Protein AF-A0ABD7IVU8-F1 (afdb_monomer)

Radius of gyration: 14.85 Å; Cα contacts (8 Å, |Δi|>4): 123; chains: 1; bounding box: 39×31×32 Å

Sequence (90 aa):
MECKDYIVPLNPDVIVKKTIYRSSARITERQRNQVKRVLRSQGYQGRISSIRYTRVNYKYSFKVSVKYRGSVGKFLVNTKNETVEFKGMA

Organism: Lactiplantibacillus pentosus (NCBI:txid1589)

Mean predicted aligned error: 10.85 Å

Solvent-accessible surface area (backbone atoms only — not comparable to full-atom values): 5622 Å² total; per-residue (Å²): 139,81,85,81,87,67,86,76,82,76,57,78,85,72,58,67,73,75,68,71,65,68,90,77,68,77,82,48,70,69,57,52,52,44,50,52,49,40,41,47,76,73,70,55,76,61,48,77,76,45,78,40,68,36,80,88,41,64,90,42,29,30,39,33,34,32,39,43,96,90,41,33,39,33,33,42,37,29,61,80,79,59,43,77,43,82,73,49,76,100

pLDDT: mean 73.85, std 20.89, range [31.62, 93.31]

Nearest PDB structures (foldseek):
  7qqj-assembly1_A  TM=5.504E-01  e=4.096E-01  Jeotgalibaca ciconiae
  4exr-assembly1_A-2  TM=6.931E-01  e=1.091E+00  Clostridioides difficile 630
  4nlm-assembly1_A  TM=8.322E-01  e=2.138E+00  Listeria monocytogenes EGD-e
  7mx5-assembly2_B  TM=7.185E-01  e=1.892E+00  Acinetobacter baumannii
  6pnv-assembly1_A  TM=6.997E-01  e=2.569E+00  Salmonella enterica subsp. enterica serovar Typhimurium str. LT2-4

Structure (mmCIF, N/CA/C/O backbone):
data_AF-A0ABD7IVU8-F1
#
_entry.id   AF-A0ABD7IVU8-F1
#
loop_
_atom_site.group_PDB
_atom_site.id
_atom_site.type_symbol
_atom_site.label_atom_id
_atom_site.label_alt_id
_atom_site.label_comp_id
_atom_site.label_asym_id
_atom_site.label_entity_id
_atom_site.label_seq_id
_atom_site.pdbx_PDB_ins_code
_atom_site.Cartn_x
_atom_site.Cartn_y
_atom_site.Cartn_z
_atom_site.occupancy
_atom_site.B_iso_or_equiv
_atom_site.auth_seq_id
_atom_site.auth_comp_id
_atom_site.auth_asym_id
_atom_site.auth_atom_id
_atom_site.pdbx_PDB_model_num
ATOM 1 N N . MET A 1 1 ? -25.207 -18.411 -15.076 1.00 41.66 1 MET A N 1
ATOM 2 C CA . MET A 1 1 ? -24.195 -17.418 -15.493 1.00 41.66 1 MET A CA 1
ATOM 3 C C . MET A 1 1 ? -22.985 -17.654 -14.604 1.00 41.66 1 MET A C 1
ATOM 5 O O . MET A 1 1 ? -23.038 -17.327 -13.429 1.00 41.66 1 MET A O 1
ATOM 9 N N . GLU A 1 2 ? -21.994 -18.396 -15.095 1.00 31.91 2 GLU A N 1
ATOM 10 C CA . GLU A 1 2 ? -20.869 -18.873 -14.279 1.00 31.91 2 GLU A CA 1
ATOM 11 C C . GLU A 1 2 ? -19.762 -17.813 -14.217 1.00 31.91 2 GLU A C 1
ATOM 13 O O . GLU A 1 2 ? -19.228 -17.412 -15.253 1.00 31.91 2 GLU A O 1
ATOM 18 N N . CYS A 1 3 ? -19.402 -17.371 -13.007 1.00 34.22 3 CYS A N 1
ATOM 19 C CA . CYS A 1 3 ? -18.154 -16.648 -12.767 1.00 34.22 3 CYS A CA 1
ATOM 20 C C . CYS A 1 3 ? -16.981 -17.588 -13.060 1.00 34.22 3 CYS A C 1
ATOM 22 O O . CYS A 1 3 ? -16.645 -18.451 -12.251 1.00 34.22 3 CYS A O 1
ATOM 24 N N . LYS A 1 4 ? -16.346 -17.420 -14.220 1.00 31.62 4 LYS A N 1
ATOM 25 C CA . LYS A 1 4 ? -15.054 -18.044 -14.515 1.00 31.62 4 LYS A CA 1
ATOM 26 C C . LYS A 1 4 ? -13.942 -17.227 -13.859 1.00 31.62 4 LYS A C 1
ATOM 28 O O . LYS A 1 4 ? -13.256 -16.457 -14.525 1.00 31.62 4 LYS A O 1
ATOM 33 N N . ASP A 1 5 ? -13.760 -17.416 -12.556 1.00 38.69 5 ASP A N 1
ATOM 34 C CA . ASP A 1 5 ? -12.571 -16.959 -11.832 1.00 38.69 5 ASP A CA 1
ATOM 35 C C . ASP A 1 5 ? -11.400 -17.908 -12.107 1.00 38.69 5 ASP A C 1
ATOM 37 O O . ASP A 1 5 ? -11.046 -18.751 -11.286 1.00 38.69 5 ASP A O 1
ATOM 41 N N . TYR A 1 6 ? -10.769 -17.774 -13.274 1.00 34.00 6 TYR A N 1
ATOM 42 C CA . TYR A 1 6 ? -9.486 -18.426 -13.533 1.00 34.00 6 TYR A CA 1
ATOM 43 C C . TYR A 1 6 ? -8.521 -17.436 -14.185 1.00 34.00 6 TYR A C 1
ATOM 45 O O . TYR A 1 6 ? -8.504 -17.245 -15.399 1.00 34.00 6 TYR A O 1
ATOM 53 N N . ILE A 1 7 ? -7.679 -16.811 -13.358 1.00 39.97 7 ILE A N 1
ATOM 54 C CA . ILE A 1 7 ? -6.435 -16.198 -13.830 1.00 39.97 7 ILE A CA 1
ATOM 55 C C . ILE A 1 7 ? -5.511 -17.356 -14.216 1.00 39.97 7 ILE A C 1
ATOM 57 O O . ILE A 1 7 ? -5.031 -18.098 -13.359 1.00 39.97 7 ILE A O 1
ATOM 61 N N . VAL A 1 8 ? -5.314 -17.519 -15.522 1.00 34.53 8 VAL A N 1
ATOM 62 C CA . VAL A 1 8 ? -4.439 -18.517 -16.147 1.00 34.53 8 VAL A CA 1
ATOM 63 C C . VAL A 1 8 ? -3.036 -18.466 -15.516 1.00 34.53 8 VAL A C 1
ATOM 65 O O . VAL A 1 8 ? -2.490 -17.370 -15.338 1.00 34.53 8 VAL A O 1
ATOM 68 N N . PRO A 1 9 ? -2.412 -19.612 -15.183 1.00 36.00 9 PRO A N 1
ATOM 69 C CA . PRO A 1 9 ? -1.033 -19.622 -14.725 1.00 36.00 9 PRO A CA 1
ATOM 70 C C . PRO A 1 9 ? -0.118 -19.171 -15.870 1.00 36.00 9 PRO A C 1
ATOM 72 O O . PRO A 1 9 ? 0.005 -19.841 -16.892 1.00 36.00 9 PRO A O 1
ATOM 75 N N . LEU A 1 10 ? 0.533 -18.017 -15.697 1.00 42.81 10 LEU A N 1
ATOM 76 C CA . LEU A 1 10 ? 1.657 -17.608 -16.538 1.00 42.81 10 LEU A CA 1
ATOM 77 C C . LEU A 1 10 ? 2.726 -18.707 -16.472 1.00 42.81 10 LEU A C 1
ATOM 79 O O . LEU A 1 10 ? 3.188 -19.031 -15.378 1.00 42.81 10 LEU A O 1
ATOM 83 N N . ASN A 1 11 ? 3.054 -19.264 -17.641 1.00 38.56 11 ASN A N 1
ATOM 84 C CA . ASN A 1 11 ? 4.071 -20.281 -17.919 1.00 38.56 11 ASN A CA 1
ATOM 85 C C . ASN A 1 11 ? 5.104 -20.508 -16.793 1.00 38.56 11 ASN A C 1
ATOM 87 O O . ASN A 1 11 ? 5.810 -19.561 -16.421 1.00 38.56 11 ASN A O 1
ATOM 91 N N . PRO A 1 12 ? 5.279 -21.753 -16.307 1.00 47.00 12 PRO A N 1
ATOM 92 C CA . PRO A 1 12 ? 6.265 -22.069 -15.274 1.00 47.00 12 PRO A CA 1
ATOM 93 C C . PRO A 1 12 ? 7.712 -21.774 -15.709 1.00 47.00 12 PRO A C 1
ATOM 95 O O . PRO A 1 12 ? 8.534 -21.442 -14.859 1.00 47.00 12 PRO A O 1
ATOM 98 N N . ASP A 1 13 ? 8.011 -21.755 -17.011 1.00 43.28 13 ASP A N 1
ATOM 99 C CA . ASP A 1 13 ? 9.342 -21.393 -17.529 1.00 43.28 13 ASP A CA 1
ATOM 100 C C . ASP A 1 13 ? 9.623 -19.879 -17.531 1.00 43.28 13 ASP A C 1
ATOM 102 O O . ASP A 1 13 ? 10.771 -19.447 -17.621 1.00 43.28 13 ASP A O 1
ATOM 106 N N . VAL A 1 14 ? 8.591 -19.046 -17.336 1.00 44.22 14 VAL A N 1
ATOM 107 C CA . VAL A 1 14 ? 8.727 -17.594 -17.095 1.00 44.22 14 VAL A CA 1
ATOM 108 C C . VAL A 1 14 ? 8.830 -17.296 -15.590 1.00 44.22 14 VAL A C 1
ATOM 110 O O . VAL A 1 14 ? 8.877 -16.140 -15.161 1.00 44.22 14 VAL A O 1
ATOM 113 N N . ILE A 1 15 ? 8.999 -18.327 -14.754 1.00 43.31 15 ILE A N 1
ATOM 114 C CA . ILE A 1 15 ? 9.612 -18.205 -13.423 1.00 43.31 15 ILE A CA 1
ATOM 115 C C . ILE A 1 15 ? 11.123 -17.972 -13.630 1.00 43.31 15 ILE A C 1
ATOM 117 O O . ILE A 1 15 ? 11.982 -18.677 -13.110 1.00 43.31 15 ILE A O 1
ATOM 121 N N . VAL A 1 16 ? 11.464 -16.938 -14.404 1.00 40.59 16 VAL A N 1
ATOM 122 C CA . VAL A 1 16 ? 12.801 -16.364 -14.487 1.00 40.59 16 VAL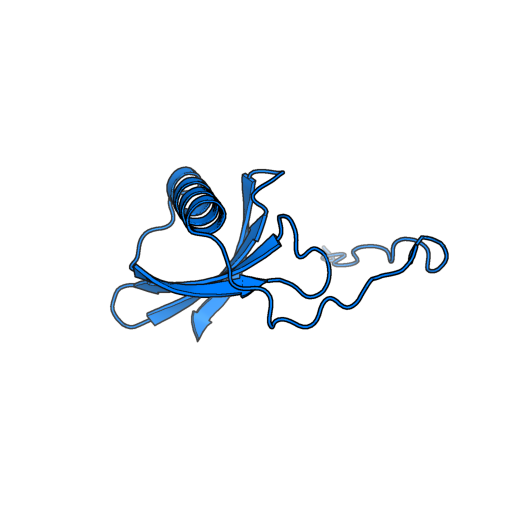 A CA 1
ATOM 123 C C . VAL A 1 16 ? 13.117 -15.894 -13.084 1.00 40.59 16 VAL A C 1
ATOM 125 O O . VAL A 1 16 ? 12.613 -14.861 -12.651 1.00 40.59 16 VAL A O 1
ATOM 128 N N . LYS A 1 17 ? 13.870 -16.726 -12.356 1.00 40.59 17 LYS A N 1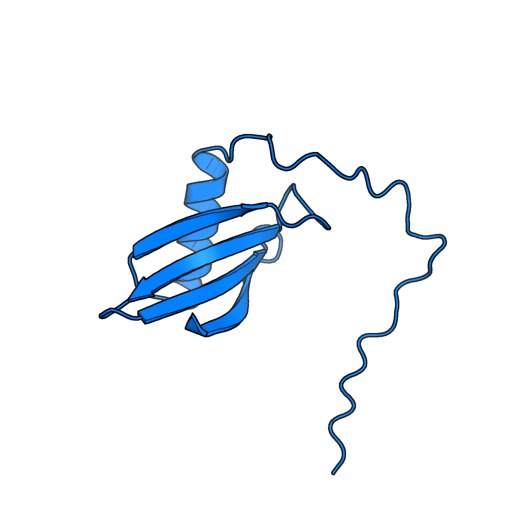
ATOM 129 C CA . LYS A 1 17 ? 14.458 -16.451 -11.045 1.00 40.59 17 LYS A CA 1
ATOM 130 C C . LYS A 1 17 ? 13.549 -15.537 -10.225 1.00 40.59 17 LYS A C 1
ATOM 132 O O . LYS A 1 17 ? 13.834 -14.349 -10.075 1.00 40.59 17 LYS A O 1
ATOM 137 N N . LYS A 1 18 ? 12.437 -16.075 -9.699 1.00 43.00 18 LYS A N 1
ATOM 138 C CA . LYS A 1 18 ? 11.745 -15.445 -8.565 1.00 43.00 18 LYS A CA 1
ATOM 139 C C . LYS A 1 18 ? 12.769 -15.391 -7.445 1.00 43.00 18 LYS A C 1
ATOM 141 O O . LYS A 1 18 ? 12.858 -16.302 -6.631 1.00 43.00 18 LYS A 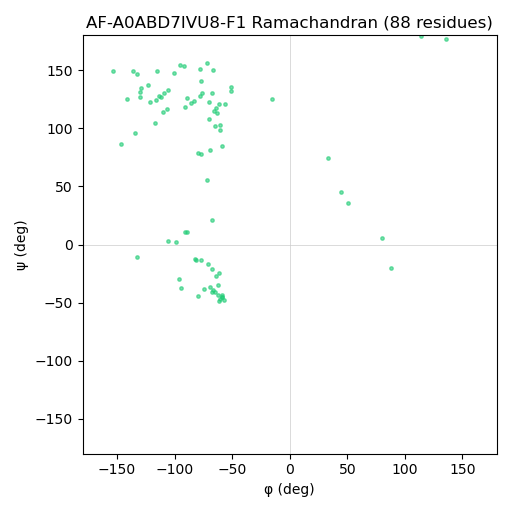O 1
ATOM 146 N N . THR A 1 19 ? 13.595 -14.357 -7.441 1.00 43.72 19 THR A N 1
ATOM 147 C CA . THR A 1 19 ? 14.462 -14.052 -6.330 1.00 43.72 19 THR A CA 1
ATOM 148 C C . THR A 1 19 ? 13.491 -13.819 -5.188 1.00 43.72 19 THR A C 1
ATOM 150 O O . THR A 1 19 ? 12.763 -12.826 -5.155 1.00 43.72 19 THR A O 1
ATOM 153 N N . ILE A 1 20 ? 13.368 -14.816 -4.316 1.00 43.56 20 ILE A N 1
ATOM 154 C CA . ILE A 1 20 ? 12.593 -14.722 -3.089 1.00 43.56 20 ILE A CA 1
ATOM 155 C C . ILE A 1 20 ? 13.398 -13.759 -2.221 1.00 43.56 20 ILE A C 1
ATOM 157 O O . ILE A 1 20 ? 14.223 -14.159 -1.403 1.00 43.56 20 ILE A O 1
ATOM 161 N N . TYR A 1 21 ? 13.232 -12.462 -2.472 1.00 46.00 21 TYR A N 1
ATOM 162 C CA . TYR A 1 21 ? 13.860 -11.425 -1.679 1.00 46.00 21 TYR A CA 1
ATOM 163 C C . TYR A 1 21 ? 13.278 -11.557 -0.274 1.00 46.00 21 TYR A C 1
ATOM 165 O O . TYR A 1 21 ? 12.071 -11.380 -0.067 1.00 46.00 21 TYR A O 1
ATOM 173 N N . ARG A 1 22 ? 14.124 -11.943 0.691 1.00 44.50 22 ARG A N 1
ATOM 174 C CA . ARG A 1 22 ? 13.746 -11.982 2.106 1.00 44.50 22 ARG A CA 1
ATOM 175 C C . ARG A 1 22 ? 13.129 -10.626 2.446 1.00 44.50 22 ARG A C 1
ATOM 177 O O . ARG A 1 22 ? 13.679 -9.582 2.101 1.00 44.50 22 ARG A O 1
ATOM 184 N N . SER A 1 23 ? 11.972 -10.630 3.106 1.00 49.81 23 SER A N 1
ATOM 185 C CA . SER A 1 23 ? 11.194 -9.423 3.424 1.00 49.81 23 SER A CA 1
ATOM 186 C C . SER A 1 23 ? 11.870 -8.492 4.448 1.00 49.81 23 SER A C 1
ATOM 188 O O . SER A 1 23 ? 11.183 -7.724 5.116 1.00 49.81 23 SER A O 1
ATOM 190 N N . SER A 1 24 ? 13.189 -8.598 4.613 1.00 50.91 24 SER A N 1
ATOM 191 C CA . SER A 1 24 ? 14.047 -7.784 5.471 1.00 50.91 24 SER A CA 1
ATOM 192 C C . SER A 1 24 ? 14.427 -6.446 4.833 1.00 50.91 24 SER A C 1
ATOM 194 O O . SER A 1 24 ? 14.905 -5.560 5.536 1.00 50.91 24 SER A O 1
ATOM 196 N N . ALA A 1 25 ? 14.195 -6.258 3.528 1.00 63.47 25 ALA A N 1
ATOM 197 C CA . ALA A 1 25 ? 14.383 -4.959 2.893 1.00 63.47 25 ALA A CA 1
ATOM 198 C C . ALA A 1 25 ? 13.442 -3.922 3.530 1.00 63.47 25 ALA A C 1
ATOM 200 O O . ALA A 1 25 ? 12.216 -4.069 3.520 1.00 63.47 25 ALA A O 1
ATOM 201 N N . ARG A 1 26 ? 14.019 -2.859 4.096 1.00 75.44 26 ARG A N 1
ATOM 202 C CA . ARG A 1 26 ? 13.251 -1.759 4.681 1.00 75.44 26 ARG A CA 1
ATOM 203 C C . ARG A 1 26 ? 12.525 -1.014 3.559 1.00 75.44 26 ARG A C 1
ATOM 205 O O . ARG A 1 26 ? 13.126 -0.650 2.553 1.00 75.44 26 ARG A O 1
ATOM 212 N N . ILE A 1 27 ? 11.223 -0.791 3.721 1.00 83.56 27 ILE A N 1
ATOM 213 C CA . ILE A 1 27 ? 10.454 0.033 2.780 1.00 83.56 27 ILE A CA 1
ATOM 214 C C . ILE A 1 27 ? 10.896 1.484 2.942 1.00 83.56 27 ILE A C 1
ATOM 216 O O . ILE A 1 27 ? 10.799 2.037 4.042 1.00 83.56 27 ILE A O 1
ATOM 220 N N . THR A 1 28 ? 11.361 2.083 1.850 1.00 87.50 28 THR A N 1
ATOM 221 C CA . THR A 1 28 ? 11.843 3.470 1.818 1.00 87.50 28 THR A CA 1
ATOM 222 C C . THR A 1 28 ? 10.692 4.466 1.947 1.00 87.50 28 THR A C 1
ATOM 224 O O . THR A 1 28 ? 9.552 4.169 1.582 1.00 87.50 28 THR A O 1
ATOM 227 N N . GLU A 1 29 ? 10.978 5.685 2.408 1.00 87.56 29 GLU A N 1
ATOM 228 C CA . GLU A 1 29 ? 9.950 6.729 2.524 1.00 87.56 29 GLU A CA 1
ATOM 229 C C . GLU A 1 29 ? 9.352 7.105 1.160 1.00 87.56 29 GLU A C 1
ATOM 231 O O . GLU A 1 29 ? 8.143 7.300 1.040 1.00 87.56 29 GLU A O 1
ATOM 236 N N . ARG A 1 30 ? 10.163 7.086 0.092 1.00 88.88 30 ARG A N 1
ATOM 237 C CA . ARG A 1 30 ? 9.685 7.292 -1.284 1.00 88.88 30 ARG A CA 1
ATOM 238 C C . ARG A 1 30 ? 8.598 6.283 -1.659 1.00 88.88 30 ARG A C 1
ATOM 240 O O . ARG A 1 30 ? 7.547 6.677 -2.158 1.00 88.88 30 ARG A O 1
ATOM 247 N N . GLN A 1 31 ? 8.817 4.999 -1.379 1.00 89.75 31 GLN A N 1
ATOM 248 C CA . GLN A 1 31 ? 7.827 3.952 -1.650 1.00 89.75 31 GLN A CA 1
ATOM 249 C C . GLN A 1 31 ? 6.582 4.105 -0.774 1.00 89.75 31 GLN A C 1
ATOM 251 O O . GLN A 1 31 ? 5.465 3.947 -1.264 1.00 89.75 31 GLN A O 1
ATOM 256 N N . ARG A 1 32 ? 6.745 4.472 0.505 1.00 90.81 32 ARG A N 1
ATOM 257 C CA . ARG A 1 32 ? 5.606 4.762 1.393 1.00 90.81 32 ARG A CA 1
ATOM 258 C C . ARG A 1 32 ? 4.742 5.892 0.839 1.00 90.81 32 ARG A C 1
ATOM 260 O O . ARG A 1 32 ? 3.519 5.776 0.842 1.00 90.81 32 ARG A O 1
ATOM 267 N N . ASN A 1 33 ? 5.360 6.956 0.336 1.00 92.56 33 ASN A N 1
ATOM 268 C CA . ASN A 1 33 ? 4.646 8.091 -0.243 1.00 92.56 33 ASN A CA 1
ATOM 269 C C . ASN A 1 33 ? 3.957 7.736 -1.564 1.00 92.56 33 ASN A C 1
ATOM 271 O O . ASN A 1 33 ? 2.821 8.156 -1.775 1.00 92.56 33 ASN A O 1
ATOM 275 N N . GLN A 1 34 ? 4.569 6.894 -2.399 1.00 93.31 34 GLN A N 1
ATOM 276 C CA . GLN A 1 34 ? 3.902 6.346 -3.585 1.00 93.31 34 GLN A CA 1
ATOM 277 C C . GLN A 1 34 ? 2.662 5.525 -3.210 1.00 93.31 34 GLN A C 1
ATOM 279 O O . GLN A 1 34 ? 1.591 5.761 -3.758 1.00 93.31 34 GLN A O 1
ATOM 284 N N . VAL A 1 35 ? 2.766 4.625 -2.226 1.00 91.69 35 VAL A N 1
ATOM 285 C CA . VAL A 1 35 ? 1.621 3.837 -1.737 1.00 91.69 35 VAL A CA 1
ATOM 286 C C . VAL A 1 35 ? 0.498 4.741 -1.219 1.00 91.69 35 VAL A C 1
ATOM 288 O O . VAL A 1 35 ? -0.662 4.536 -1.572 1.00 91.69 35 VAL A O 1
ATOM 291 N N . LYS A 1 36 ? 0.825 5.766 -0.418 1.00 91.88 36 LYS A N 1
ATOM 292 C CA . LYS A 1 36 ? -0.156 6.753 0.072 1.00 91.88 36 LYS A CA 1
ATOM 293 C C . LYS A 1 36 ? -0.856 7.472 -1.082 1.00 91.88 36 LYS A C 1
ATOM 295 O O . LYS A 1 36 ? -2.072 7.633 -1.035 1.00 91.88 36 LYS A O 1
ATOM 300 N N . ARG A 1 37 ? -0.100 7.909 -2.095 1.00 92.94 37 ARG A N 1
ATOM 301 C CA . ARG A 1 37 ? -0.638 8.608 -3.269 1.00 92.94 37 ARG A CA 1
ATOM 302 C C . ARG A 1 37 ? -1.615 7.722 -4.037 1.00 92.94 37 ARG A C 1
ATOM 304 O O . ARG A 1 37 ? -2.719 8.174 -4.300 1.00 92.94 37 ARG A O 1
ATOM 311 N N . VAL A 1 38 ? -1.232 6.478 -4.322 1.00 90.50 38 VAL A N 1
ATOM 312 C CA . VAL A 1 38 ? -2.063 5.519 -5.071 1.00 90.50 38 VAL A CA 1
ATOM 313 C C . VAL A 1 38 ? -3.340 5.157 -4.304 1.00 90.50 38 VAL A C 1
ATOM 315 O O . VAL A 1 38 ? -4.418 5.111 -4.881 1.00 90.50 38 VAL A O 1
ATOM 318 N N . LEU A 1 39 ? -3.262 4.956 -2.985 1.00 85.69 39 LEU A N 1
ATOM 319 C CA . LEU A 1 39 ? -4.466 4.723 -2.177 1.00 85.69 39 LEU A CA 1
ATOM 320 C C . LEU A 1 39 ? -5.416 5.927 -2.202 1.00 85.69 39 LEU A C 1
ATOM 322 O O . LEU A 1 39 ? -6.621 5.751 -2.358 1.00 85.69 39 LEU A O 1
ATOM 326 N N . ARG A 1 40 ? -4.874 7.146 -2.080 1.00 85.06 40 ARG A N 1
ATOM 327 C CA . ARG A 1 40 ? -5.670 8.380 -2.114 1.00 85.06 40 ARG A CA 1
ATOM 328 C C . ARG A 1 40 ? -6.293 8.643 -3.482 1.00 85.06 40 ARG A C 1
ATOM 330 O O . ARG A 1 40 ? -7.444 9.058 -3.521 1.00 85.06 40 ARG A O 1
ATOM 337 N N . SER A 1 41 ? -5.568 8.408 -4.579 1.00 80.06 41 SER A N 1
ATOM 338 C CA . SER A 1 41 ? -6.105 8.608 -5.934 1.00 80.06 41 SER A CA 1
ATOM 339 C C . SER A 1 41 ? -7.263 7.662 -6.247 1.00 80.06 41 SER A C 1
ATOM 341 O O . SER A 1 41 ? -8.151 8.025 -7.004 1.00 80.06 41 SER A O 1
ATOM 343 N N . GLN A 1 42 ? -7.290 6.490 -5.610 1.00 80.75 42 GLN A N 1
ATOM 344 C CA . GLN A 1 42 ? -8.381 5.517 -5.700 1.00 80.75 42 GLN A CA 1
ATOM 345 C C . GLN A 1 42 ? -9.488 5.743 -4.646 1.00 80.75 42 GLN A C 1
ATOM 347 O O . GLN A 1 42 ? -10.345 4.887 -4.454 1.00 80.75 42 GLN A O 1
ATOM 352 N N . GLY A 1 43 ? -9.471 6.872 -3.925 1.00 81.44 43 GLY A N 1
ATOM 353 C CA . GLY A 1 43 ? -10.523 7.252 -2.975 1.00 81.44 43 GLY A CA 1
ATOM 354 C C . GLY A 1 43 ? -10.458 6.573 -1.601 1.00 81.44 43 GLY A C 1
ATOM 355 O O . GLY A 1 43 ? -11.339 6.795 -0.770 1.00 81.44 43 GLY A O 1
ATOM 356 N N . TYR A 1 44 ? -9.421 5.782 -1.306 1.00 80.25 44 TYR A N 1
ATOM 357 C CA . TYR A 1 44 ? -9.307 5.108 -0.011 1.00 80.25 44 TYR A CA 1
ATOM 358 C C . TYR A 1 44 ? -8.872 6.070 1.097 1.00 80.25 44 TYR A C 1
ATOM 360 O O . TYR A 1 44 ? -7.866 6.779 0.996 1.00 80.25 44 TYR A O 1
ATOM 368 N N . GLN A 1 45 ? -9.610 6.035 2.206 1.00 78.62 45 GLN A N 1
ATOM 369 C CA . GLN A 1 45 ? -9.367 6.853 3.390 1.00 78.62 45 GLN A CA 1
ATOM 370 C C . GLN A 1 45 ? -8.992 5.990 4.600 1.00 78.62 45 GLN A C 1
ATOM 372 O O . GLN A 1 45 ? -9.443 4.857 4.752 1.00 78.62 45 GLN A O 1
ATOM 377 N N . GLY A 1 46 ? -8.166 6.545 5.489 1.00 84.69 46 GLY A N 1
ATOM 378 C CA . GLY A 1 46 ? -7.785 5.914 6.750 1.00 84.69 46 GLY A CA 1
ATOM 379 C C . GLY A 1 46 ? -6.297 6.016 7.062 1.00 84.69 46 GLY A C 1
ATOM 380 O O . GLY A 1 46 ? -5.493 6.542 6.288 1.00 84.69 46 GLY A O 1
ATOM 381 N N . ARG A 1 47 ? -5.918 5.517 8.239 1.00 86.56 47 ARG A N 1
ATOM 382 C CA . ARG A 1 47 ? -4.532 5.525 8.708 1.00 86.56 47 ARG A CA 1
ATOM 383 C C . ARG A 1 47 ? -3.840 4.242 8.273 1.00 86.56 47 ARG A C 1
ATOM 385 O O . ARG A 1 47 ? -4.218 3.157 8.705 1.00 86.56 47 ARG A O 1
ATOM 392 N N . ILE A 1 48 ? -2.787 4.358 7.468 1.00 88.75 48 ILE A N 1
ATOM 393 C CA . ILE A 1 48 ? -1.948 3.206 7.124 1.00 88.75 48 ILE A CA 1
ATOM 394 C C . ILE A 1 48 ? -1.278 2.687 8.402 1.00 88.75 48 ILE A C 1
ATOM 396 O O . ILE A 1 48 ? -0.502 3.403 9.034 1.00 88.75 48 ILE A O 1
ATOM 400 N N . SER A 1 49 ? -1.585 1.448 8.780 1.00 87.31 49 SER A N 1
ATOM 401 C CA . SER A 1 49 ? -1.025 0.785 9.962 1.00 87.31 49 SER A CA 1
ATOM 402 C C . SER A 1 49 ? 0.175 -0.095 9.621 1.00 87.31 49 SER A C 1
ATOM 404 O O . SER A 1 49 ? 1.076 -0.248 10.440 1.00 87.31 49 SER A O 1
ATOM 406 N N . SER A 1 50 ? 0.231 -0.654 8.408 1.00 90.19 50 SER A N 1
ATOM 407 C CA . SER A 1 50 ? 1.407 -1.389 7.936 1.00 90.19 50 SER A CA 1
ATOM 408 C C . SER A 1 50 ? 1.530 -1.375 6.417 1.00 90.19 50 SER A C 1
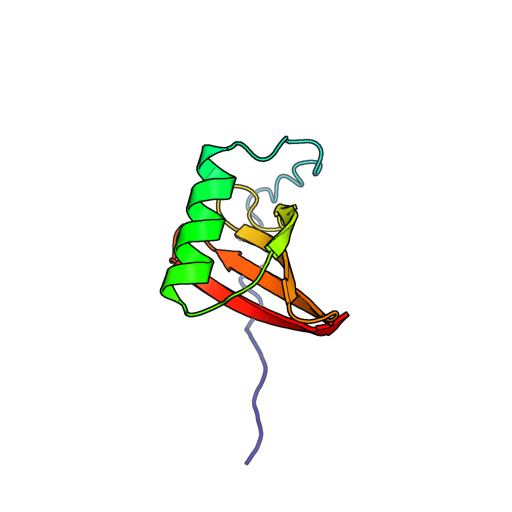ATOM 410 O O . SER A 1 50 ? 0.531 -1.356 5.702 1.00 90.19 50 SER A O 1
ATOM 412 N N . ILE A 1 51 ? 2.772 -1.416 5.935 1.00 90.19 51 ILE A N 1
ATOM 413 C CA . ILE A 1 51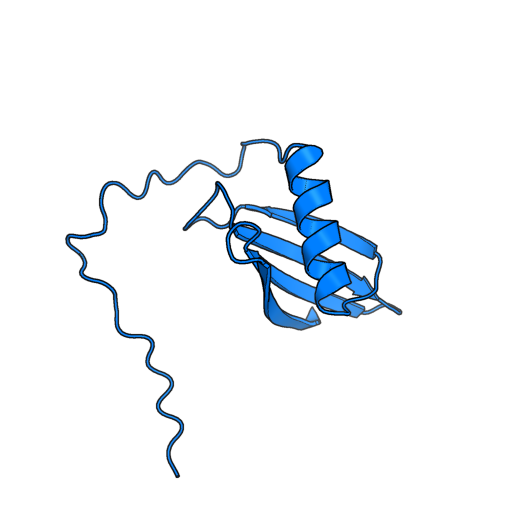 ? 3.127 -1.632 4.531 1.00 90.19 51 ILE A CA 1
ATOM 414 C C . ILE A 1 51 ? 4.182 -2.737 4.527 1.00 90.19 51 ILE A C 1
ATOM 416 O O . ILE A 1 51 ? 5.134 -2.688 5.310 1.00 90.19 51 ILE A O 1
ATOM 420 N N . ARG A 1 52 ? 4.008 -3.748 3.681 1.00 89.19 52 ARG A N 1
ATOM 421 C CA . ARG A 1 52 ? 4.943 -4.863 3.498 1.00 89.19 52 ARG A CA 1
ATOM 422 C C . ARG A 1 52 ? 5.113 -5.138 2.014 1.00 89.19 52 ARG A C 1
ATOM 424 O O . ARG A 1 52 ? 4.171 -4.960 1.251 1.00 89.19 52 ARG A O 1
ATOM 431 N N . TYR A 1 53 ? 6.277 -5.616 1.600 1.00 84.50 53 TYR A N 1
ATOM 432 C CA . TYR A 1 53 ? 6.444 -6.100 0.235 1.00 84.50 53 TYR A CA 1
ATOM 433 C C . TYR A 1 53 ? 5.615 -7.356 -0.021 1.00 84.50 53 TYR A C 1
ATOM 435 O O . TYR A 1 53 ? 5.376 -8.175 0.874 1.00 84.50 53 TYR A O 1
ATOM 443 N N . THR A 1 54 ? 5.197 -7.529 -1.267 1.00 80.50 54 THR A N 1
ATOM 444 C CA . THR A 1 54 ? 4.733 -8.832 -1.743 1.00 80.50 54 THR A CA 1
ATOM 445 C C . THR A 1 54 ? 5.933 -9.729 -2.042 1.00 80.50 54 THR A C 1
ATOM 447 O O . THR A 1 54 ? 6.997 -9.247 -2.419 1.00 80.50 54 THR A O 1
ATOM 450 N N . ARG A 1 55 ? 5.761 -11.051 -1.913 1.00 69.06 55 ARG A N 1
ATOM 451 C CA . ARG A 1 55 ? 6.806 -12.022 -2.287 1.00 69.06 55 ARG A CA 1
ATOM 452 C C . ARG A 1 55 ? 7.013 -12.133 -3.804 1.00 69.06 55 ARG A C 1
ATOM 454 O O . ARG A 1 55 ? 8.012 -12.690 -4.230 1.00 69.06 55 ARG A O 1
ATOM 461 N N . VAL A 1 56 ? 6.060 -11.645 -4.603 1.00 63.59 56 VAL A N 1
ATOM 462 C CA . VAL A 1 56 ? 6.031 -11.839 -6.062 1.00 63.59 56 VAL A CA 1
ATOM 463 C C . VAL A 1 56 ? 6.679 -10.666 -6.802 1.00 63.59 56 VAL A C 1
ATOM 465 O O . VAL A 1 56 ? 7.381 -10.885 -7.780 1.00 63.59 56 VAL A O 1
ATOM 468 N N . ASN A 1 57 ? 6.488 -9.428 -6.331 1.00 67.38 57 ASN A N 1
ATOM 469 C CA . ASN A 1 57 ? 7.069 -8.234 -6.946 1.00 67.38 57 ASN A CA 1
ATOM 470 C C . ASN A 1 57 ? 7.401 -7.187 -5.871 1.00 67.38 57 ASN A C 1
ATOM 472 O O . ASN A 1 57 ? 6.599 -6.307 -5.555 1.00 67.38 57 ASN A O 1
ATOM 476 N N . TYR A 1 58 ? 8.596 -7.291 -5.283 1.00 67.69 58 TYR A N 1
ATOM 477 C CA . TYR A 1 58 ? 9.030 -6.398 -4.204 1.00 67.69 58 TYR A CA 1
ATOM 478 C C . TYR A 1 58 ? 9.238 -4.949 -4.669 1.00 67.69 58 TYR A C 1
ATOM 480 O O . TYR A 1 58 ? 9.236 -4.039 -3.854 1.00 67.69 58 TYR A O 1
ATOM 488 N N . LYS A 1 59 ? 9.436 -4.689 -5.966 1.00 78.12 59 LYS A N 1
ATOM 489 C CA . LYS A 1 59 ? 9.798 -3.339 -6.413 1.00 78.12 59 LYS A CA 1
ATOM 490 C C . LYS A 1 59 ? 8.607 -2.382 -6.364 1.00 78.12 59 LYS A C 1
ATOM 492 O O . LYS A 1 59 ? 8.773 -1.223 -5.984 1.00 78.12 59 LYS A O 1
ATOM 497 N N . TYR A 1 60 ? 7.422 -2.881 -6.718 1.00 85.88 60 TYR A N 1
ATOM 498 C CA . TYR A 1 60 ? 6.237 -2.046 -6.921 1.00 85.88 60 TYR A CA 1
ATOM 499 C C . TYR A 1 60 ? 4.973 -2.558 -6.234 1.00 85.88 60 TYR A C 1
ATOM 501 O O . TYR A 1 60 ? 3.992 -1.824 -6.194 1.00 85.88 60 TYR A O 1
ATOM 509 N N . SER A 1 61 ? 4.959 -3.785 -5.703 1.00 89.12 61 SER A N 1
ATOM 510 C CA . SER A 1 61 ? 3.749 -4.374 -5.126 1.00 89.12 61 SER A CA 1
ATOM 511 C C . SER A 1 61 ? 3.855 -4.539 -3.612 1.00 89.12 61 SER A C 1
ATOM 513 O O . SER A 1 61 ? 4.771 -5.184 -3.086 1.00 89.12 61 SER A O 1
ATOM 515 N N . PHE A 1 62 ? 2.861 -3.999 -2.910 1.00 90.69 62 PHE A N 1
ATOM 516 C CA . PHE A 1 62 ? 2.834 -3.862 -1.460 1.00 90.69 62 PHE A CA 1
ATOM 517 C C . PHE A 1 62 ? 1.538 -4.421 -0.874 1.00 90.69 62 PHE A C 1
ATOM 519 O O . PHE A 1 62 ? 0.448 -4.124 -1.351 1.00 90.69 62 PHE A O 1
ATOM 526 N N . LYS A 1 63 ? 1.650 -5.191 0.208 1.00 92.50 63 LYS A N 1
ATOM 527 C CA . LYS A 1 63 ? 0.534 -5.492 1.106 1.00 92.50 63 LYS A CA 1
ATOM 528 C C . LYS A 1 63 ? 0.393 -4.344 2.097 1.00 92.50 63 LYS A C 1
ATOM 530 O O . LYS A 1 63 ? 1.345 -4.039 2.818 1.00 92.50 63 LYS A O 1
ATOM 535 N N . VAL A 1 64 ? -0.777 -3.728 2.154 1.00 92.50 64 VAL A N 1
ATOM 536 C CA . VAL A 1 64 ? -1.045 -2.553 2.986 1.00 92.50 64 VAL A CA 1
ATOM 537 C C . VAL A 1 64 ? -2.213 -2.843 3.916 1.00 92.50 64 VAL A C 1
ATOM 539 O O . VAL A 1 64 ? -3.200 -3.446 3.511 1.00 92.50 64 VAL A O 1
ATOM 542 N N . SER A 1 65 ? -2.095 -2.441 5.177 1.00 93.00 65 SER A N 1
ATOM 543 C CA . SER A 1 65 ? -3.223 -2.414 6.112 1.00 93.00 65 SER A CA 1
ATOM 544 C C . SER A 1 65 ? -3.611 -0.970 6.389 1.00 93.00 65 SER A C 1
ATOM 546 O O . SER A 1 65 ? -2.744 -0.161 6.731 1.00 93.00 65 SER A O 1
ATOM 548 N N . VAL A 1 66 ? -4.897 -0.655 6.269 1.00 88.56 66 VAL A N 1
ATOM 549 C CA . VAL A 1 66 ? -5.446 0.680 6.532 1.00 88.56 66 VAL A CA 1
ATOM 550 C C . VAL A 1 66 ? -6.496 0.563 7.626 1.00 88.56 66 VAL A C 1
ATOM 552 O O . VAL A 1 66 ? -7.451 -0.195 7.494 1.00 88.56 66 VAL A O 1
ATOM 555 N N . LYS A 1 67 ? -6.306 1.299 8.722 1.00 86.75 67 LYS A N 1
ATOM 556 C CA . LYS A 1 67 ? -7.268 1.397 9.819 1.00 86.75 67 LYS A CA 1
ATOM 557 C C . LYS A 1 67 ? -8.239 2.544 9.548 1.00 86.75 67 LYS A C 1
ATOM 559 O O . LYS A 1 67 ? -7.804 3.685 9.369 1.00 86.75 67 LYS A O 1
ATOM 564 N N . TYR A 1 68 ? -9.533 2.255 9.578 1.00 84.62 68 TYR A N 1
ATOM 565 C CA . TYR A 1 68 ? -10.604 3.236 9.426 1.00 84.62 68 TYR A CA 1
ATOM 566 C C . TYR A 1 68 ? -11.757 2.890 10.370 1.00 84.62 68 TYR A C 1
ATOM 568 O O . TYR A 1 68 ? -12.231 1.759 10.370 1.00 84.62 68 TYR A O 1
ATOM 576 N N . ARG A 1 69 ? -12.172 3.849 11.213 1.00 83.00 69 ARG A N 1
ATOM 577 C CA . ARG A 1 69 ? -13.287 3.704 12.175 1.00 83.00 69 ARG A CA 1
ATOM 578 C C . ARG A 1 69 ? -13.287 2.373 12.952 1.00 83.00 69 ARG A C 1
ATOM 580 O O . ARG A 1 69 ? -14.300 1.703 13.069 1.00 83.00 69 ARG A O 1
ATOM 587 N N . GLY A 1 70 ? -12.120 1.968 13.453 1.00 81.75 70 GLY A N 1
ATOM 588 C CA . GLY A 1 70 ? -11.963 0.741 14.245 1.00 81.75 70 GLY A CA 1
ATOM 589 C C . GLY A 1 70 ? -11.700 -0.537 13.440 1.00 81.75 70 GLY A C 1
ATOM 590 O O . GLY A 1 70 ? -11.089 -1.443 13.990 1.00 81.75 70 GLY A O 1
ATOM 591 N N . SER A 1 71 ? -12.026 -0.577 12.145 1.00 85.31 71 SER A N 1
ATOM 592 C CA . SER A 1 71 ? -11.782 -1.734 11.267 1.00 85.31 71 SER A CA 1
ATOM 593 C C . SER A 1 71 ? -10.437 -1.641 10.542 1.00 85.31 71 SER A C 1
ATOM 595 O O . SER A 1 71 ? -9.929 -0.535 10.309 1.00 85.31 71 SER A O 1
ATOM 597 N N . VAL A 1 72 ? -9.850 -2.781 10.162 1.00 87.25 72 VAL A N 1
ATOM 598 C CA . VAL A 1 72 ? -8.593 -2.826 9.398 1.00 87.25 72 VAL A CA 1
ATOM 599 C C . VAL A 1 72 ? -8.810 -3.470 8.031 1.00 87.25 72 VAL A C 1
ATOM 601 O O . VAL A 1 72 ? -8.851 -4.6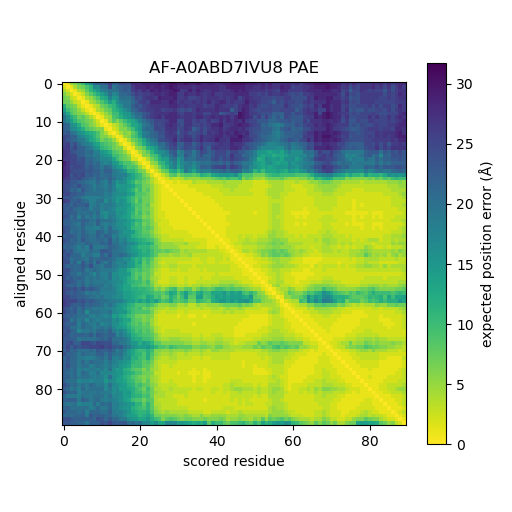87 7.895 1.00 87.25 72 VAL A O 1
ATOM 604 N N . GLY A 1 73 ? -8.840 -2.649 6.984 1.00 88.44 73 GLY A N 1
ATOM 605 C CA . GLY A 1 73 ? -8.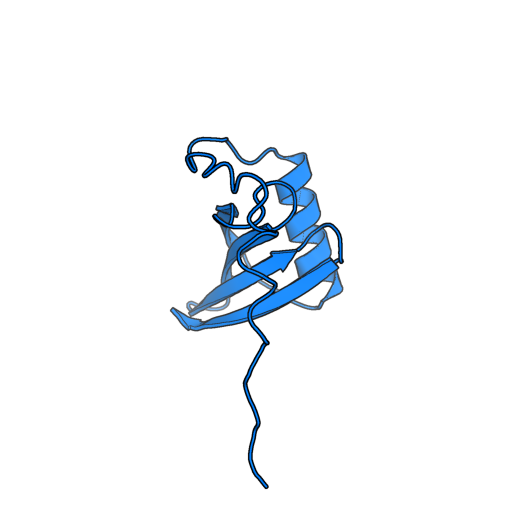857 -3.129 5.604 1.00 88.44 73 GLY A CA 1
ATOM 606 C C . GLY A 1 73 ? -7.475 -3.604 5.149 1.00 88.44 73 GLY A C 1
ATOM 607 O O . GLY A 1 73 ? -6.450 -2.985 5.472 1.00 88.44 73 GLY A O 1
ATOM 608 N N . LYS A 1 74 ? -7.435 -4.693 4.381 1.00 93.31 74 LYS A N 1
ATOM 609 C CA . LYS A 1 74 ? -6.230 -5.240 3.747 1.00 93.31 74 LYS A CA 1
ATOM 610 C C . LYS A 1 74 ? -6.250 -4.943 2.253 1.00 93.31 74 LYS A C 1
ATOM 612 O O . LYS A 1 74 ? -7.240 -5.194 1.577 1.00 93.31 74 LYS A O 1
ATOM 617 N N . PHE A 1 75 ? -5.131 -4.456 1.734 1.00 90.25 75 PHE A N 1
ATOM 618 C CA . PHE A 1 75 ? -4.998 -4.022 0.348 1.00 90.25 75 PHE A CA 1
ATOM 619 C C . PHE A 1 75 ? -3.738 -4.594 -0.287 1.00 90.25 75 PHE A C 1
ATOM 621 O O . PHE A 1 75 ? -2.701 -4.739 0.369 1.00 90.25 75 PHE A O 1
ATOM 628 N N . LEU A 1 76 ? -3.816 -4.867 -1.582 1.00 92.56 76 LEU A N 1
ATOM 629 C CA . LEU A 1 76 ? -2.674 -5.082 -2.453 1.00 92.56 76 LEU A CA 1
ATOM 630 C C . LEU A 1 76 ? -2.528 -3.847 -3.345 1.00 92.56 76 LEU A C 1
ATOM 632 O O . LEU A 1 76 ? -3.419 -3.534 -4.123 1.00 92.56 76 LEU A O 1
ATOM 636 N N . VAL A 1 77 ? -1.419 -3.128 -3.209 1.00 90.75 77 VAL A N 1
ATOM 637 C CA . VAL A 1 77 ? -1.163 -1.876 -3.929 1.00 90.75 77 VAL A CA 1
ATOM 638 C C . VAL A 1 77 ? -0.012 -2.085 -4.896 1.00 90.75 77 VAL A C 1
ATOM 640 O O . VAL A 1 77 ? 1.060 -2.524 -4.477 1.00 90.75 77 VAL A O 1
ATOM 643 N N . ASN A 1 78 ? -0.204 -1.745 -6.167 1.00 91.62 78 ASN A N 1
ATOM 644 C CA . ASN A 1 78 ? 0.854 -1.714 -7.168 1.00 91.62 78 ASN A CA 1
ATOM 645 C C . ASN A 1 78 ? 1.152 -0.264 -7.564 1.00 91.62 78 ASN A C 1
ATOM 647 O O . ASN A 1 78 ? 0.323 0.399 -8.176 1.00 91.62 78 ASN A O 1
ATOM 651 N N . THR A 1 79 ? 2.347 0.226 -7.242 1.00 90.69 79 THR A N 1
ATOM 652 C CA . THR A 1 79 ? 2.740 1.617 -7.507 1.00 90.69 79 THR A CA 1
ATOM 653 C C . THR A 1 79 ? 3.235 1.867 -8.928 1.00 90.69 79 THR A C 1
ATOM 655 O O . THR A 1 79 ? 3.367 3.024 -9.306 1.00 90.69 79 THR A O 1
ATOM 658 N N . LYS A 1 80 ? 3.517 0.823 -9.720 1.00 89.88 80 LYS A N 1
ATOM 659 C CA . LYS A 1 80 ? 3.893 0.969 -11.137 1.00 89.88 80 LYS A CA 1
ATOM 660 C C . LYS A 1 80 ? 2.663 1.181 -12.012 1.00 89.88 80 LYS A C 1
ATOM 662 O O . LYS A 1 80 ? 2.683 2.036 -12.883 1.00 89.88 80 LYS A O 1
ATOM 667 N N . ASN A 1 81 ? 1.621 0.391 -11.762 1.00 89.44 81 ASN A N 1
ATOM 668 C CA . ASN A 1 81 ? 0.376 0.427 -12.531 1.00 89.44 81 ASN A CA 1
ATOM 669 C C . ASN A 1 81 ? -0.719 1.251 -11.829 1.00 89.44 81 ASN A C 1
ATOM 671 O O . ASN A 1 81 ? -1.845 1.274 -12.300 1.00 89.44 81 ASN A O 1
ATOM 675 N N . GLU A 1 82 ? -0.407 1.847 -10.673 1.00 90.69 82 GLU A N 1
ATOM 676 C CA . GLU A 1 82 ? -1.323 2.631 -9.829 1.00 90.69 82 GLU A CA 1
ATOM 677 C C . GLU A 1 82 ? -2.654 1.927 -9.495 1.00 90.69 82 GLU A C 1
ATOM 679 O O . GLU A 1 82 ? -3.706 2.554 -9.371 1.00 90.69 82 GLU A O 1
ATOM 684 N N . THR A 1 83 ? -2.601 0.607 -9.301 1.00 89.88 83 THR A N 1
ATOM 685 C CA . THR A 1 83 ? -3.770 -0.216 -8.967 1.00 89.88 83 THR A CA 1
ATOM 686 C C . THR A 1 83 ? -3.836 -0.537 -7.479 1.00 89.88 83 THR A C 1
ATOM 688 O O . THR A 1 83 ? -2.814 -0.700 -6.799 1.00 89.88 83 THR A O 1
ATOM 691 N N . VAL A 1 84 ? -5.065 -0.655 -6.978 1.00 87.56 84 VAL A N 1
ATOM 692 C CA . VAL A 1 84 ? -5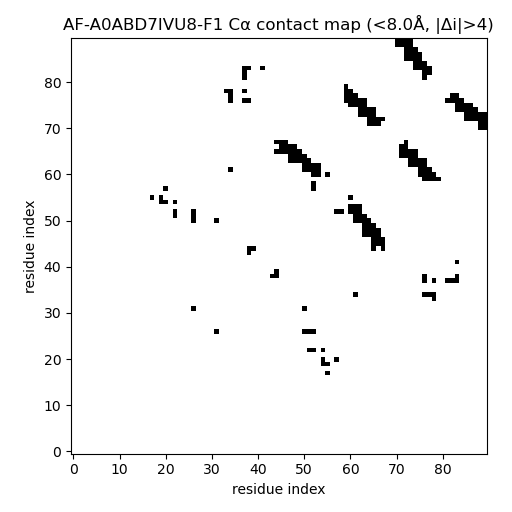.373 -1.070 -5.609 1.00 87.56 84 VAL A CA 1
ATOM 693 C C . VAL A 1 84 ? -6.408 -2.179 -5.667 1.00 87.56 84 VAL A C 1
ATOM 695 O O . VAL A 1 84 ? -7.470 -2.011 -6.253 1.00 87.56 84 VAL A O 1
ATOM 698 N N . GLU A 1 85 ? -6.111 -3.293 -5.015 1.00 91.75 85 GLU A N 1
ATOM 699 C CA . GLU A 1 85 ? -7.034 -4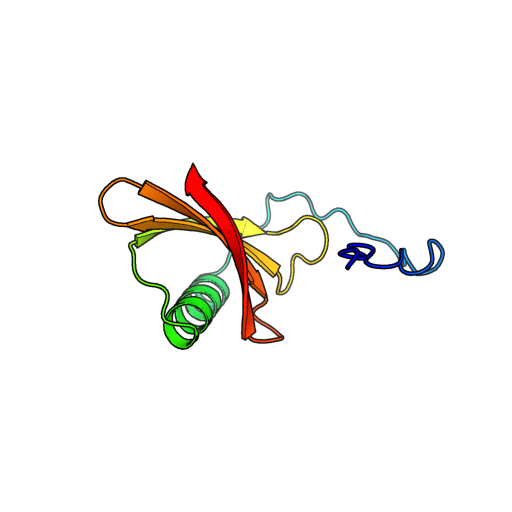.407 -4.858 1.00 91.75 85 GLU A CA 1
ATOM 700 C C . GLU A 1 85 ? -7.361 -4.583 -3.375 1.00 91.75 85 GLU A C 1
ATOM 702 O O . GLU A 1 85 ? -6.463 -4.734 -2.537 1.00 91.75 85 GLU A O 1
ATOM 707 N N . PHE A 1 86 ? -8.646 -4.559 -3.037 1.00 86.81 86 PHE A N 1
ATOM 708 C CA . PHE A 1 86 ? -9.108 -4.852 -1.687 1.00 86.81 86 PHE A CA 1
ATOM 709 C C . PHE A 1 86 ? -9.103 -6.365 -1.452 1.00 86.81 86 PHE A C 1
ATOM 711 O O . PHE A 1 86 ? -9.651 -7.129 -2.238 1.00 86.81 86 PHE A O 1
ATOM 718 N N . LYS A 1 87 ? -8.465 -6.806 -0.366 1.00 90.12 87 LYS A N 1
ATOM 719 C CA . LYS A 1 87 ? -8.312 -8.226 -0.006 1.00 90.12 87 LYS A CA 1
ATOM 720 C C . LYS A 1 87 ? -9.208 -8.655 1.157 1.00 90.12 87 LYS A C 1
ATOM 722 O O . LYS A 1 87 ? -9.107 -9.798 1.589 1.00 90.12 87 LYS A O 1
ATOM 727 N N . GLY A 1 88 ? -10.046 -7.755 1.669 1.00 86.62 88 GLY A N 1
ATOM 728 C CA . GLY A 1 88 ? -10.949 -8.018 2.787 1.00 86.62 88 GLY A CA 1
ATOM 729 C C . GLY A 1 88 ? -10.617 -7.227 4.052 1.00 86.62 88 GLY A C 1
ATOM 730 O O . GLY A 1 88 ? -9.668 -6.437 4.105 1.00 86.62 88 GLY A O 1
ATOM 731 N N . MET A 1 89 ? -11.438 -7.445 5.074 1.00 86.75 89 MET A N 1
ATOM 732 C CA . MET A 1 89 ? -11.285 -6.875 6.413 1.00 86.75 89 MET A CA 1
ATOM 733 C C . MET A 1 89 ? -10.557 -7.860 7.334 1.00 86.75 89 MET A C 1
ATOM 735 O O . MET A 1 89 ? -10.606 -9.071 7.119 1.00 86.75 89 MET A O 1
ATOM 739 N N . ALA A 1 90 ? -9.899 -7.329 8.359 1.00 74.31 90 ALA A N 1
ATOM 740 C CA . ALA A 1 90 ? -9.408 -8.062 9.520 1.00 74.31 90 ALA A CA 1
ATOM 741 C C . ALA A 1 90 ? -9.900 -7.395 10.805 1.00 74.31 90 ALA A C 1
ATOM 743 O O . ALA A 1 90 ? -10.140 -6.160 10.765 1.00 74.31 90 ALA A O 1
#

Foldseek 3Di:
DDDPPDPDDDDPVVVPPLVQPPQPDDDDVVLVVLQVVLCVVVPHDAAWPDWTADSRDRPFWIWTWGDDPNKIWTWIAGSVVSDIDTPDID

Secondary structure (DSSP, 8-state):
-----------GGG--------TTSPPPHHHHHHHHHHHHHTT--SEEEEEEE-SS-TTTEEEEEEEETTEEEEEEEETTTTEEEEEEE-